Protein AF-S6SHU0-F1 (afdb_monomer_lite)

Foldseek 3Di:
DDWDKDFAPDDPPRRGGDIDIADPDPDHDDPVNCVVVPVDDDDD

pLDDT: mean 95.97, std 3.14, range [79.38, 98.5]

Secondary structure (DSSP, 8-state):
--EEEEEPPPBTTB---PEEEEE--SS---HHHHHHTTS-----

Organism: NCBI:txid1194404

Structure (mmCIF, N/CA/C/O backbone):
data_AF-S6SHU0-F1
#
_entry.id   AF-S6SHU0-F1
#
loop_
_atom_site.group_PDB
_atom_site.id
_atom_site.type_symbol
_atom_site.label_atom_id
_atom_site.label_alt_id
_atom_site.label_comp_id
_atom_site.label_asym_id
_atom_site.label_entity_id
_atom_site.label_seq_id
_atom_site.pdbx_PDB_ins_code
_atom_site.Cartn_x
_atom_site.Cartn_y
_atom_site.Cartn_z
_atom_site.occupancy
_atom_site.B_iso_or_equiv
_atom_site.auth_seq_id
_atom_site.auth_comp_id
_atom_site.auth_asym_id
_atom_site.auth_atom_id
_atom_site.pdbx_PDB_model_num
ATOM 1 N N . MET A 1 1 ? 1.825 0.928 14.838 1.00 90.00 1 MET A N 1
ATOM 2 C CA . MET A 1 1 ? 1.685 -0.432 14.276 1.00 90.00 1 MET A CA 1
ATOM 3 C C . MET A 1 1 ? 3.034 -0.836 13.698 1.00 90.00 1 MET A C 1
ATOM 5 O O . MET A 1 1 ? 3.653 0.040 13.099 1.00 90.00 1 MET A O 1
ATOM 9 N N . PRO A 1 2 ? 3.515 -2.072 13.909 1.00 94.75 2 PRO A N 1
ATOM 10 C CA . PRO A 1 2 ? 4.746 -2.548 13.278 1.00 94.75 2 PRO A CA 1
ATOM 11 C C . PRO A 1 2 ? 4.595 -2.608 11.749 1.00 94.75 2 PRO A C 1
ATOM 13 O O . PRO A 1 2 ? 3.494 -2.811 11.226 1.00 94.75 2 PRO A O 1
ATOM 16 N N . VAL A 1 3 ? 5.696 -2.377 11.035 1.00 97.00 3 VAL A N 1
ATOM 17 C CA . VAL A 1 3 ? 5.728 -2.360 9.570 1.00 97.00 3 VAL A CA 1
ATOM 18 C C . VAL A 1 3 ? 7.006 -2.999 9.044 1.00 97.00 3 VAL A C 1
ATOM 20 O O . VAL A 1 3 ? 8.078 -2.831 9.622 1.00 97.00 3 VAL A O 1
ATOM 23 N N . ILE A 1 4 ? 6.890 -3.662 7.898 1.00 96.69 4 ILE A N 1
ATOM 24 C CA . ILE A 1 4 ? 8.021 -4.078 7.073 1.00 96.69 4 ILE A CA 1
ATOM 25 C C . ILE A 1 4 ? 8.265 -2.971 6.052 1.00 96.69 4 ILE A C 1
ATOM 27 O O . ILE A 1 4 ? 7.364 -2.603 5.294 1.00 96.69 4 ILE A O 1
ATOM 31 N N . GLN A 1 5 ? 9.488 -2.447 6.023 1.00 97.69 5 GLN A N 1
ATOM 32 C CA . GLN A 1 5 ? 9.913 -1.442 5.056 1.00 97.69 5 GLN A CA 1
ATOM 33 C C . GLN A 1 5 ? 10.898 -2.054 4.058 1.00 97.69 5 GLN A C 1
ATOM 35 O O . GLN A 1 5 ? 11.835 -2.749 4.446 1.00 97.69 5 GLN A O 1
ATOM 40 N N . GLY A 1 6 ? 10.707 -1.773 2.771 1.00 97.50 6 GLY A N 1
ATOM 41 C CA . GLY A 1 6 ? 11.577 -2.262 1.703 1.00 97.50 6 GLY A CA 1
ATOM 42 C C . GLY A 1 6 ? 11.721 -1.264 0.563 1.00 97.50 6 GLY A C 1
ATOM 43 O O . GLY A 1 6 ? 10.945 -0.317 0.446 1.00 97.50 6 GLY A O 1
ATOM 44 N N . LYS A 1 7 ? 12.722 -1.475 -0.293 1.00 98.12 7 LYS A N 1
ATOM 45 C CA . LYS A 1 7 ? 12.887 -0.708 -1.531 1.00 98.12 7 LYS A CA 1
ATOM 46 C C . LYS A 1 7 ? 12.105 -1.385 -2.655 1.00 98.12 7 LYS A C 1
ATOM 48 O O . LYS A 1 7 ? 12.250 -2.586 -2.866 1.00 98.12 7 LYS A O 1
ATOM 53 N N . ILE A 1 8 ? 11.305 -0.613 -3.384 1.00 98.00 8 ILE A N 1
ATOM 54 C CA . ILE A 1 8 ? 10.570 -1.082 -4.560 1.00 98.00 8 ILE A CA 1
ATOM 55 C C . ILE A 1 8 ? 11.579 -1.432 -5.657 1.00 98.00 8 ILE A C 1
ATOM 57 O O . ILE A 1 8 ? 12.425 -0.609 -6.016 1.00 98.00 8 ILE A O 1
ATOM 61 N N . ALA A 1 9 ? 11.494 -2.652 -6.185 1.00 98.06 9 ALA A N 1
ATOM 62 C CA . ALA A 1 9 ? 12.318 -3.100 -7.302 1.00 98.06 9 ALA A CA 1
ATOM 63 C C . ALA A 1 9 ? 11.868 -2.456 -8.634 1.00 98.06 9 ALA A C 1
ATOM 65 O O . ALA A 1 9 ? 10.694 -2.104 -8.766 1.00 98.06 9 ALA A O 1
ATOM 66 N N . PRO A 1 10 ? 12.762 -2.324 -9.632 1.00 98.50 10 PRO A N 1
ATOM 67 C CA . PRO A 1 10 ? 12.373 -1.940 -10.988 1.00 98.50 10 PRO A CA 1
ATOM 68 C C . PRO A 1 10 ? 11.377 -2.947 -11.582 1.00 98.50 10 PRO A C 1
ATOM 70 O O . PRO A 1 10 ? 11.577 -4.157 -11.465 1.00 98.50 10 PRO A O 1
ATOM 73 N N . ALA A 1 11 ? 10.311 -2.460 -12.217 1.00 97.88 11 ALA A N 1
ATOM 74 C CA . ALA A 1 1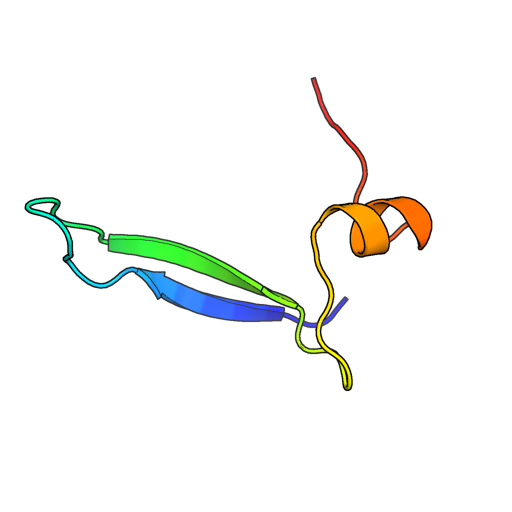1 ? 9.264 -3.285 -12.825 1.00 97.88 11 ALA A CA 1
ATOM 75 C C . ALA A 1 11 ? 8.437 -2.471 -13.832 1.00 97.88 11 ALA A C 1
ATOM 77 O O . ALA A 1 11 ? 8.396 -1.249 -13.756 1.00 97.88 11 ALA A O 1
ATOM 78 N N . PHE A 1 12 ? 7.751 -3.146 -14.760 1.00 97.62 12 PHE A N 1
ATOM 79 C CA . PHE A 1 12 ? 6.836 -2.516 -15.732 1.00 97.62 12 PHE A CA 1
ATOM 80 C C . PHE A 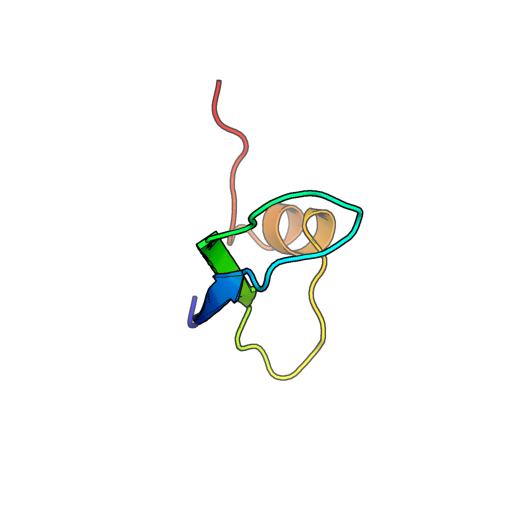1 12 ? 7.459 -1.394 -16.590 1.00 97.62 12 PHE A C 1
ATOM 82 O O . PHE A 1 12 ? 6.761 -0.476 -16.999 1.00 97.62 12 PHE A O 1
ATOM 89 N N . GLY A 1 13 ? 8.766 -1.463 -16.870 1.00 97.88 13 GLY A N 1
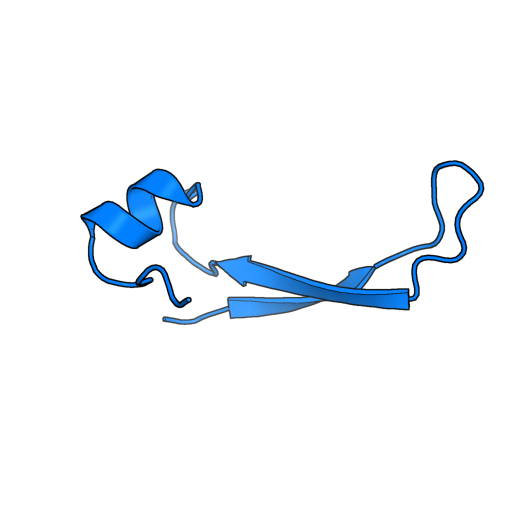ATOM 90 C CA . GLY A 1 13 ? 9.497 -0.414 -17.599 1.00 97.88 13 GLY A CA 1
ATOM 91 C C . GLY A 1 13 ? 9.913 0.785 -16.739 1.00 97.88 13 GLY A C 1
ATOM 92 O O . GLY A 1 13 ? 10.622 1.659 -17.226 1.00 97.88 13 GLY A O 1
ATOM 93 N N . GLU A 1 14 ? 9.544 0.791 -15.457 1.00 98.31 14 GLU A N 1
ATOM 94 C CA . GLU A 1 14 ? 9.846 1.853 -14.503 1.00 98.31 14 GLU A CA 1
ATOM 95 C C . GLU A 1 14 ? 11.016 1.481 -13.585 1.00 98.31 14 GLU A C 1
ATOM 97 O O . GLU A 1 14 ? 11.235 0.318 -13.228 1.00 98.31 14 GLU A O 1
ATOM 102 N N . LEU A 1 15 ? 11.759 2.500 -13.148 1.00 97.88 15 LEU A N 1
ATOM 103 C CA . LEU A 1 15 ? 12.969 2.335 -12.333 1.00 97.88 15 LEU A CA 1
ATOM 104 C C . LEU A 1 15 ? 12.686 1.884 -10.889 1.00 97.88 15 LEU A C 1
ATOM 106 O O . LEU A 1 15 ? 13.588 1.388 -10.212 1.00 97.88 15 LEU A O 1
ATOM 110 N N . GLY A 1 16 ? 11.455 2.056 -10.400 1.00 97.44 16 GLY A N 1
ATOM 111 C CA . GLY A 1 16 ? 11.106 1.789 -9.006 1.00 97.44 16 GLY A CA 1
ATOM 112 C C . GLY A 1 16 ? 11.909 2.666 -8.037 1.00 97.44 16 GLY A C 1
ATOM 113 O O . GLY A 1 16 ? 12.031 3.874 -8.215 1.00 97.44 16 GLY A O 1
ATOM 114 N N . GLY A 1 17 ? 12.451 2.060 -6.979 1.00 97.44 17 GLY A N 1
ATOM 115 C CA . GLY A 1 17 ? 13.378 2.707 -6.048 1.00 97.44 17 GLY A CA 1
ATOM 116 C C . GLY A 1 17 ? 12.742 3.480 -4.892 1.00 97.44 17 GLY A C 1
ATOM 117 O O . GLY A 1 17 ? 13.462 3.857 -3.967 1.00 97.44 17 GLY A O 1
ATOM 118 N N . GLY A 1 18 ? 11.421 3.660 -4.907 1.00 97.94 18 GLY A N 1
ATOM 119 C CA . GLY A 1 18 ? 10.665 4.193 -3.775 1.00 97.94 18 GLY A CA 1
ATOM 120 C C . GLY A 1 18 ? 10.654 3.250 -2.568 1.00 97.94 18 GLY A C 1
ATOM 121 O O . GLY A 1 18 ? 11.017 2.077 -2.662 1.00 97.94 18 GLY A O 1
ATOM 122 N N . THR A 1 19 ? 10.210 3.764 -1.426 1.00 97.88 19 THR A N 1
ATOM 123 C CA . THR A 1 19 ? 10.022 2.972 -0.207 1.00 97.88 19 THR A CA 1
ATOM 124 C C . THR A 1 19 ? 8.627 2.355 -0.193 1.00 97.88 19 THR A C 1
ATOM 126 O O . THR A 1 19 ? 7.631 3.070 -0.277 1.00 97.88 19 THR A O 1
ATOM 129 N N . GLN A 1 20 ? 8.547 1.037 -0.037 1.00 97.31 20 GLN A N 1
ATOM 130 C CA . GLN A 1 20 ? 7.311 0.312 0.235 1.00 97.31 20 GLN A CA 1
ATOM 131 C C . GLN A 1 20 ? 7.173 0.049 1.733 1.00 97.31 20 GLN A C 1
ATOM 133 O O . GLN A 1 20 ? 8.149 -0.292 2.403 1.00 97.31 20 GLN A O 1
ATOM 138 N N . ILE A 1 21 ? 5.943 0.170 2.232 1.00 96.44 21 ILE A N 1
ATOM 139 C CA . ILE A 1 21 ? 5.566 -0.138 3.611 1.00 96.44 21 ILE A CA 1
ATOM 140 C C . ILE A 1 21 ? 4.469 -1.200 3.569 1.00 96.44 21 ILE A C 1
ATOM 142 O O . ILE A 1 21 ? 3.459 -1.025 2.886 1.00 96.44 21 ILE A O 1
ATOM 146 N N . LEU A 1 22 ? 4.665 -2.288 4.308 1.00 95.25 22 LEU A N 1
ATOM 147 C CA . LEU A 1 22 ? 3.670 -3.333 4.521 1.00 95.25 22 LEU A CA 1
ATOM 148 C C . LEU A 1 22 ? 3.358 -3.438 6.022 1.00 95.25 22 LEU A C 1
ATOM 150 O O . LEU A 1 22 ? 4.292 -3.418 6.823 1.00 95.25 22 LEU A O 1
ATOM 154 N N . PRO A 1 23 ? 2.082 -3.555 6.431 1.00 96.38 23 PRO A N 1
ATOM 155 C CA . PRO A 1 23 ? 1.740 -3.873 7.814 1.00 96.38 23 PRO A CA 1
ATOM 156 C C . PRO A 1 23 ? 2.357 -5.210 8.227 1.00 96.38 23 PRO A C 1
ATOM 158 O O . PRO A 1 23 ? 2.166 -6.206 7.530 1.00 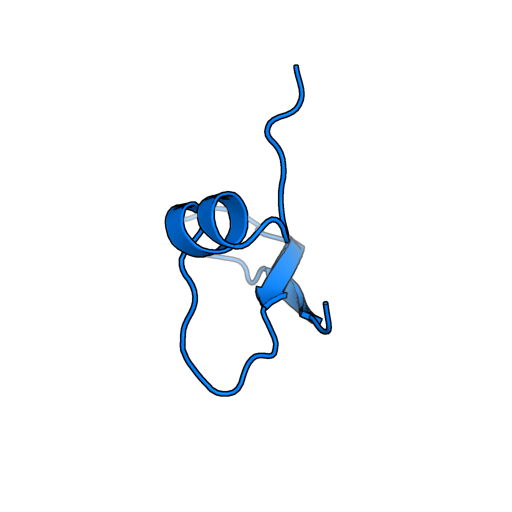96.38 23 PRO A O 1
ATOM 161 N N . ASP A 1 24 ? 3.056 -5.229 9.360 1.00 96.38 24 ASP A N 1
ATOM 162 C CA . ASP A 1 24 ? 3.614 -6.455 9.940 1.00 96.38 24 ASP A CA 1
ATOM 163 C C . ASP A 1 24 ? 2.657 -7.015 10.998 1.00 96.38 24 ASP A C 1
ATOM 165 O O . ASP A 1 24 ? 2.888 -6.939 12.205 1.00 96.38 24 ASP A O 1
ATOM 169 N N . LEU A 1 25 ? 1.490 -7.454 10.539 1.00 94.00 25 LEU A N 1
ATOM 170 C CA . LEU A 1 25 ? 0.447 -8.021 11.387 1.00 94.00 25 LEU A CA 1
ATOM 171 C C . LEU A 1 25 ? 0.316 -9.519 11.113 1.00 94.00 25 LEU A C 1
ATOM 173 O O . LEU A 1 25 ? 0.640 -9.997 10.028 1.00 94.00 25 LEU A O 1
ATOM 177 N N . SER A 1 26 ? -0.204 -10.261 12.094 1.00 91.75 26 SER A N 1
ATOM 178 C CA . SER A 1 26 ? -0.406 -11.714 11.994 1.00 91.75 26 SER A CA 1
ATOM 179 C C . SER A 1 26 ? -1.339 -12.126 10.851 1.00 91.75 26 SER A C 1
ATOM 181 O O . SER A 1 26 ? -1.263 -13.252 10.365 1.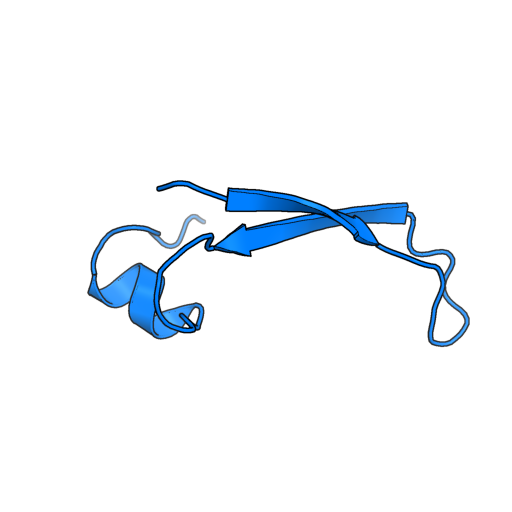00 91.75 26 SER A O 1
ATOM 183 N N . GLU A 1 27 ? -2.209 -11.219 10.410 1.00 93.19 27 GLU A N 1
ATOM 184 C CA . GLU A 1 27 ? -3.083 -11.400 9.258 1.00 93.19 27 GLU A CA 1
ATOM 185 C C . GLU A 1 27 ? -2.822 -10.324 8.207 1.00 93.19 27 GLU A C 1
ATOM 187 O O . GLU A 1 27 ? -2.302 -9.242 8.486 1.00 93.19 27 GLU A O 1
ATOM 192 N N . ARG A 1 28 ? -3.260 -10.587 6.974 1.00 91.62 28 ARG A N 1
ATOM 193 C CA . ARG A 1 28 ? -3.168 -9.605 5.897 1.00 91.62 28 ARG A CA 1
ATOM 194 C C . ARG A 1 28 ? -4.201 -8.497 6.084 1.00 91.62 28 ARG A C 1
ATOM 196 O O . ARG A 1 28 ? -5.404 -8.747 6.116 1.00 91.62 28 ARG A O 1
ATOM 203 N N . PHE A 1 29 ? -3.722 -7.258 6.117 1.00 95.81 29 PHE A N 1
ATOM 204 C CA . PHE A 1 29 ? -4.559 -6.067 6.198 1.00 95.81 29 PHE A CA 1
ATOM 205 C C . PHE A 1 29 ? -4.492 -5.282 4.890 1.00 95.81 29 PHE A C 1
ATOM 207 O O . PHE A 1 29 ? -3.411 -4.971 4.390 1.00 95.81 29 PHE A O 1
ATOM 214 N N . ASN A 1 30 ? -5.658 -4.948 4.338 1.00 96.00 30 ASN A N 1
ATOM 215 C CA . ASN A 1 30 ? -5.767 -3.949 3.281 1.00 96.00 30 ASN A CA 1
ATOM 216 C C . ASN A 1 30 ? -5.944 -2.547 3.890 1.00 96.00 30 ASN A C 1
ATOM 218 O O . ASN A 1 30 ? -6.158 -2.394 5.095 1.00 96.00 30 ASN A O 1
ATOM 222 N N . VAL A 1 31 ? -5.867 -1.516 3.046 1.00 96.06 31 VAL A N 1
ATOM 223 C CA . VAL A 1 31 ? -5.967 -0.115 3.485 1.00 96.06 31 VAL A CA 1
ATOM 224 C C . VAL A 1 31 ? -7.298 0.164 4.187 1.00 96.06 31 VAL A C 1
ATOM 226 O O . VAL A 1 31 ? -7.311 0.811 5.231 1.00 96.06 31 VAL A O 1
ATOM 229 N N . ASP A 1 32 ? -8.408 -0.373 3.676 1.00 97.44 32 ASP A N 1
ATOM 230 C CA . ASP A 1 32 ? -9.731 -0.141 4.262 1.00 97.44 32 ASP A CA 1
ATOM 231 C C . ASP A 1 32 ? -9.842 -0.672 5.694 1.00 97.44 32 ASP A C 1
ATOM 233 O O . ASP A 1 32 ? -10.387 0.009 6.564 1.00 97.44 32 ASP A O 1
ATOM 237 N N . ARG A 1 33 ? -9.306 -1.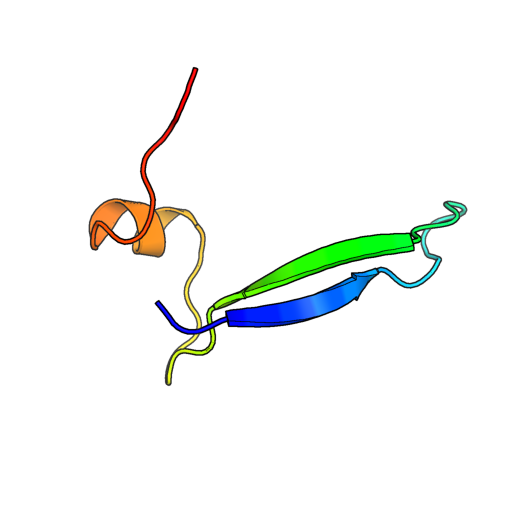869 5.964 1.00 96.69 33 ARG A N 1
ATOM 238 C CA . ARG A 1 33 ? -9.283 -2.441 7.316 1.00 96.69 33 ARG A CA 1
ATOM 239 C C . ARG A 1 33 ? -8.418 -1.601 8.252 1.00 96.69 33 ARG A C 1
ATOM 241 O O . ARG A 1 33 ? -8.857 -1.295 9.354 1.00 96.69 33 ARG A O 1
ATOM 248 N N . LEU A 1 34 ? -7.245 -1.156 7.796 1.00 96.69 34 LEU A N 1
ATOM 249 C CA . LEU A 1 34 ? -6.362 -0.288 8.587 1.00 96.69 34 LEU A CA 1
ATOM 250 C C . LEU A 1 34 ? -7.035 1.031 8.986 1.00 96.69 34 LEU A C 1
ATOM 252 O O . LEU A 1 34 ? -6.794 1.530 10.082 1.00 96.69 34 LEU A O 1
ATOM 256 N N . VAL A 1 35 ? -7.886 1.589 8.121 1.00 97.50 35 VAL A N 1
ATOM 257 C CA . VAL A 1 35 ? -8.677 2.783 8.448 1.00 97.50 35 VAL A CA 1
ATOM 258 C C . VAL A 1 35 ? -9.791 2.450 9.440 1.00 97.50 35 VAL A C 1
ATOM 260 O O . VAL A 1 35 ? -9.950 3.156 10.432 1.00 97.50 35 VAL A O 1
ATOM 263 N N . LYS A 1 36 ? -10.547 1.369 9.205 1.00 97.50 36 LYS A N 1
ATOM 264 C CA . LYS A 1 36 ? -11.650 0.947 10.090 1.00 97.50 36 LYS A CA 1
ATOM 265 C C . LYS A 1 36 ? -11.186 0.644 11.512 1.00 97.50 36 LYS A C 1
ATOM 267 O O . LYS A 1 36 ? -11.891 0.974 12.457 1.00 97.50 36 LYS A O 1
ATOM 272 N N . GLU A 1 37 ? -10.011 0.043 11.658 1.00 95.88 37 GLU A N 1
ATOM 273 C CA . GLU A 1 37 ? -9.423 -0.290 12.961 1.00 95.88 37 GLU A CA 1
ATOM 274 C C . GLU A 1 37 ? -8.616 0.870 13.573 1.00 95.88 37 GLU A C 1
ATOM 276 O O . GLU A 1 37 ? -8.046 0.733 14.651 1.00 95.88 37 GLU A O 1
ATOM 281 N N . GLY A 1 38 ? -8.580 2.035 12.916 1.00 96.44 38 GLY A N 1
ATOM 282 C CA . GLY A 1 38 ? -7.990 3.257 13.466 1.00 96.44 38 GLY A CA 1
ATOM 283 C C . GLY A 1 38 ? -6.463 3.337 13.388 1.00 96.44 38 GLY A C 1
ATOM 284 O O . GLY A 1 38 ? -5.876 4.269 13.935 1.00 96.44 38 GLY A O 1
ATOM 285 N N . TYR A 1 39 ? -5.803 2.410 12.689 1.00 95.56 39 TYR A N 1
ATOM 286 C CA . TYR A 1 39 ? -4.358 2.472 12.445 1.00 95.56 39 TYR A CA 1
ATOM 287 C C . TYR A 1 39 ? -3.974 3.575 11.458 1.00 95.56 39 TYR A C 1
ATOM 289 O O . TYR A 1 39 ? -2.887 4.144 11.563 1.00 95.56 39 TYR A O 1
ATOM 297 N N . LEU A 1 40 ? -4.848 3.867 10.493 1.00 96.50 40 LEU A N 1
ATOM 298 C CA . LEU A 1 40 ? -4.666 4.921 9.501 1.00 96.50 40 LEU A CA 1
ATOM 299 C C . LEU A 1 40 ? -5.829 5.908 9.539 1.00 96.50 40 LEU A C 1
ATOM 301 O O . LEU A 1 40 ? -6.972 5.552 9.814 1.00 96.50 40 LEU A O 1
ATOM 305 N N . ARG A 1 41 ? -5.537 7.152 9.162 1.00 97.06 41 ARG A N 1
ATOM 306 C CA . ARG A 1 41 ? -6.546 8.171 8.872 1.00 97.06 41 ARG A CA 1
ATOM 307 C C . ARG A 1 41 ? -6.268 8.780 7.508 1.00 97.06 41 ARG A C 1
ATOM 309 O O . ARG A 1 41 ? -5.110 8.910 7.115 1.00 97.06 41 ARG A O 1
ATOM 316 N N . ARG A 1 42 ? -7.323 9.181 6.805 1.00 94.88 42 ARG A N 1
ATOM 317 C CA . ARG A 1 42 ? -7.172 9.986 5.590 1.00 94.88 42 ARG A CA 1
ATOM 318 C C . ARG A 1 42 ? -6.644 11.370 5.967 1.00 94.88 42 ARG A C 1
ATOM 320 O O . ARG A 1 42 ? -7.045 11.926 6.991 1.00 94.88 42 ARG A O 1
ATOM 327 N N . THR A 1 43 ? -5.747 11.898 5.149 1.00 94.25 43 THR A N 1
ATOM 328 C CA . THR A 1 43 ? -5.235 13.267 5.250 1.00 94.25 43 THR A CA 1
ATOM 329 C C . THR A 1 43 ? -5.530 13.990 3.939 1.00 94.25 43 THR A C 1
ATOM 331 O O . THR A 1 43 ? -5.639 13.328 2.905 1.00 94.25 43 THR A O 1
ATOM 334 N N . ASN A 1 44 ? -5.693 15.312 4.003 1.00 79.38 44 ASN A N 1
ATOM 335 C CA . ASN A 1 44 ? -5.917 16.170 2.835 1.00 79.38 44 ASN A CA 1
ATOM 336 C C . ASN A 1 44 ? -4.605 16.504 2.131 1.00 79.38 44 ASN A C 1
ATOM 338 O O . ASN A 1 44 ? -3.597 16.659 2.860 1.00 79.38 44 ASN A O 1
#

Sequence (44 aa):
MPVIQGKIAPAFGELGGGTQILPDLSERFNVDRLVKEGYLRRTN

Radius of gyration: 12.99 Å; chains: 1; bounding box: 25×28×32 Å

InterPro domains:
  IPR025331 Tuberculosis necrotizing toxin [PF14021] (1-42)